Protein AF-A0A7V8WF73-F1 (afdb_monomer)

Radius of gyration: 14.86 Å; Cα contacts (8 Å, |Δi|>4): 107; chains: 1; bounding box: 32×25×44 Å

Mean predicted aligned error: 7.97 Å

Sequence (106 aa):
MLRNRWIWSAIIATMGTLQAWDSGALQAPAAIQLLIGLAIAIPAITVVTTASYPRHALSVAVAFVLLTVARVASPVSLPTLHIIAFVPAILIFFTHAVHGRHAATD

Structure (mmCIF, N/CA/C/O backbone):
data_AF-A0A7V8WF73-F1
#
_entry.id   AF-A0A7V8WF73-F1
#
loop_
_atom_site.group_PDB
_atom_site.id
_atom_site.type_symbol
_atom_site.label_atom_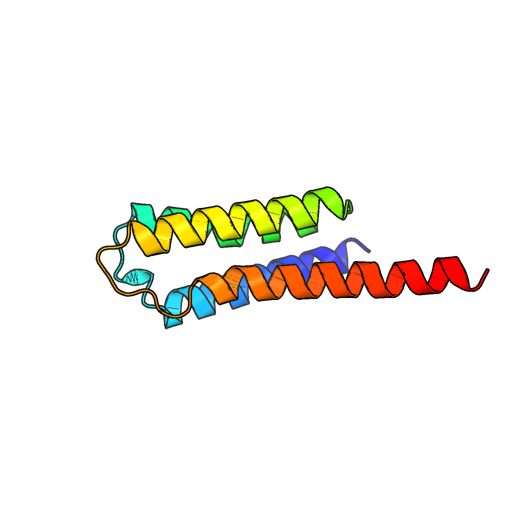id
_atom_site.label_alt_id
_atom_site.label_comp_id
_atom_site.label_asym_id
_atom_site.label_entity_id
_atom_site.label_seq_id
_atom_site.pdbx_PDB_ins_code
_atom_site.Cartn_x
_atom_site.Cartn_y
_atom_site.Cartn_z
_atom_site.occupancy
_atom_site.B_iso_or_equiv
_atom_site.auth_seq_id
_atom_site.auth_comp_id
_atom_site.auth_asym_id
_atom_site.auth_atom_id
_atom_site.pdbx_PDB_model_num
ATOM 1 N N . MET A 1 1 ? 13.552 7.776 -18.673 1.00 55.22 1 MET A N 1
ATOM 2 C CA . MET A 1 1 ? 13.009 6.750 -17.746 1.00 55.22 1 MET A CA 1
ATOM 3 C C . MET A 1 1 ? 12.560 7.308 -16.386 1.00 55.22 1 MET A C 1
ATOM 5 O O . MET A 1 1 ? 11.492 6.915 -15.938 1.00 55.22 1 MET A O 1
ATOM 9 N N . LEU A 1 2 ? 13.278 8.253 -15.752 1.00 55.66 2 LEU A N 1
ATOM 10 C CA . LEU A 1 2 ? 12.887 8.867 -14.460 1.00 55.66 2 LEU A CA 1
ATOM 11 C C . LEU A 1 2 ? 11.520 9.581 -14.466 1.00 55.66 2 LEU A C 1
ATOM 13 O O . LEU A 1 2 ? 10.737 9.385 -13.544 1.00 55.66 2 LEU A O 1
ATOM 17 N N . ARG A 1 3 ? 11.185 10.334 -15.527 1.00 60.66 3 ARG A N 1
ATOM 18 C CA . ARG A 1 3 ? 9.878 11.017 -15.667 1.00 60.66 3 ARG A CA 1
ATOM 19 C C . ARG A 1 3 ? 8.683 10.056 -15.578 1.00 60.66 3 ARG A C 1
ATOM 21 O O . ARG A 1 3 ? 7.662 10.412 -15.012 1.00 60.66 3 ARG A O 1
ATOM 28 N N . ASN A 1 4 ? 8.834 8.824 -16.073 1.00 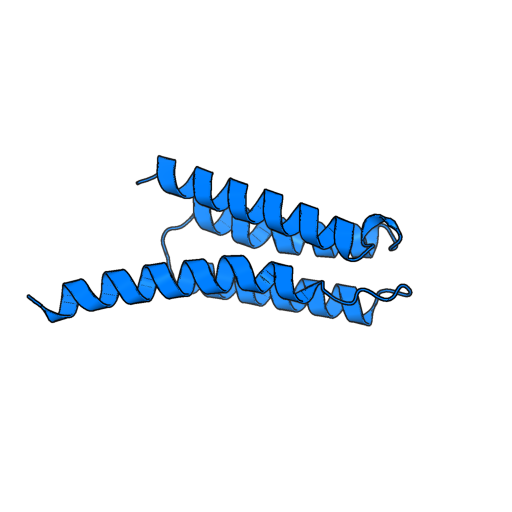79.75 4 ASN A N 1
ATOM 29 C CA . ASN A 1 4 ? 7.771 7.816 -16.037 1.00 79.75 4 ASN A CA 1
ATOM 30 C C . ASN A 1 4 ? 7.519 7.291 -14.610 1.00 79.75 4 ASN A C 1
ATOM 32 O O . ASN A 1 4 ? 6.393 6.972 -14.256 1.00 79.75 4 ASN A O 1
ATOM 36 N N . ARG A 1 5 ? 8.552 7.246 -13.757 1.00 77.94 5 ARG A N 1
ATOM 37 C CA . ARG A 1 5 ? 8.436 6.762 -12.368 1.00 77.94 5 ARG A CA 1
ATOM 38 C C . ARG A 1 5 ? 7.642 7.704 -11.476 1.00 77.94 5 ARG A C 1
ATOM 40 O O . ARG A 1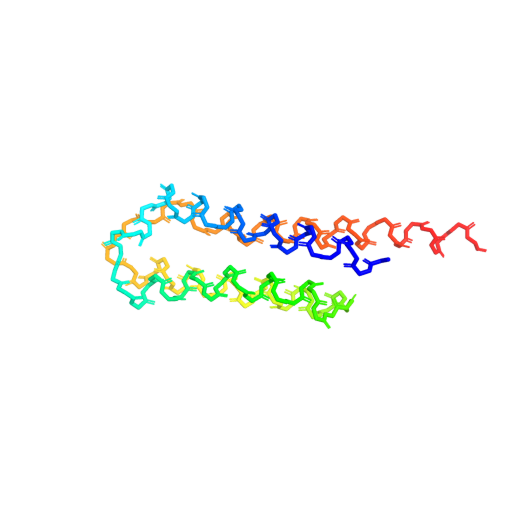 5 ? 6.877 7.243 -10.640 1.00 77.94 5 ARG A O 1
ATOM 47 N N . TRP A 1 6 ? 7.798 9.009 -11.678 1.00 82.56 6 TRP A N 1
ATOM 48 C CA . TRP A 1 6 ? 7.020 10.017 -10.958 1.00 82.56 6 TRP A CA 1
ATOM 49 C C . TRP A 1 6 ? 5.534 9.956 -11.311 1.00 82.56 6 TRP A C 1
ATOM 51 O O . TRP A 1 6 ? 4.703 10.071 -10.418 1.00 82.56 6 TRP A O 1
ATOM 61 N N . ILE A 1 7 ? 5.203 9.685 -12.579 1.00 84.00 7 ILE A N 1
ATOM 62 C CA . ILE A 1 7 ? 3.816 9.456 -13.010 1.00 84.00 7 ILE A CA 1
ATOM 63 C C . ILE A 1 7 ? 3.238 8.239 -12.280 1.00 84.00 7 ILE A C 1
ATOM 65 O O . ILE A 1 7 ? 2.160 8.327 -11.701 1.00 84.00 7 ILE A O 1
ATOM 69 N N . TRP A 1 8 ? 3.977 7.128 -12.223 1.00 80.44 8 TRP A N 1
ATOM 70 C CA . TRP A 1 8 ? 3.537 5.939 -11.490 1.00 80.44 8 TRP A CA 1
ATOM 71 C C . TRP A 1 8 ? 3.373 6.178 -9.990 1.00 80.44 8 TRP A C 1
ATOM 73 O O . TRP A 1 8 ? 2.385 5.742 -9.407 1.00 80.44 8 TRP A O 1
ATOM 83 N N . SER A 1 9 ? 4.306 6.903 -9.375 1.00 84.81 9 SER A N 1
ATOM 84 C CA . SER A 1 9 ? 4.221 7.294 -7.967 1.00 84.81 9 SER A CA 1
ATOM 85 C C . SER A 1 9 ? 2.966 8.120 -7.683 1.00 84.81 9 SER A C 1
ATOM 87 O O . SER A 1 9 ? 2.229 7.812 -6.747 1.00 84.81 9 SER A O 1
ATOM 89 N N . ALA A 1 10 ? 2.674 9.105 -8.540 1.00 86.06 10 ALA A N 1
ATOM 90 C CA . ALA A 1 10 ? 1.475 9.927 -8.434 1.00 86.06 10 ALA A CA 1
ATOM 91 C C . ALA A 1 10 ? 0.199 9.087 -8.581 1.00 86.06 10 ALA A C 1
ATOM 93 O O . ALA A 1 10 ? -0.703 9.217 -7.763 1.00 86.06 10 ALA A O 1
ATOM 94 N N . ILE A 1 11 ? 0.146 8.169 -9.553 1.00 84.38 11 ILE A N 1
ATOM 95 C CA . ILE A 1 11 ? -1.002 7.267 -9.738 1.00 84.38 11 ILE A CA 1
ATOM 96 C C . ILE A 1 11 ? -1.226 6.401 -8.493 1.00 84.38 11 ILE A C 1
ATOM 98 O O . ILE A 1 11 ? -2.357 6.305 -8.021 1.00 84.38 11 ILE A O 1
ATOM 102 N N . ILE A 1 12 ? -0.165 5.799 -7.943 1.00 84.00 12 ILE A N 1
ATOM 103 C CA . ILE A 1 12 ? -0.246 4.971 -6.729 1.00 84.00 12 ILE A CA 1
ATOM 104 C C . ILE A 1 12 ? -0.767 5.800 -5.553 1.00 84.00 12 ILE A C 1
ATOM 106 O O . ILE A 1 12 ? -1.684 5.360 -4.861 1.00 84.00 12 ILE A O 1
ATOM 110 N N . ALA A 1 13 ? -0.218 6.999 -5.348 1.00 85.94 13 ALA A N 1
ATOM 111 C CA . ALA A 1 13 ? -0.633 7.883 -4.267 1.00 85.94 13 ALA A CA 1
ATOM 112 C C . ALA A 1 13 ? -2.101 8.306 -4.418 1.00 85.94 13 ALA A C 1
ATOM 114 O O . ALA A 1 13 ? -2.889 8.111 -3.497 1.00 85.94 13 ALA A O 1
ATOM 115 N N . THR A 1 14 ? -2.500 8.807 -5.590 1.00 85.94 14 THR A N 1
ATOM 116 C CA . THR A 1 14 ? -3.873 9.260 -5.846 1.00 85.94 14 THR A CA 1
ATOM 117 C C . THR A 1 14 ? -4.882 8.122 -5.714 1.00 85.94 14 THR A C 1
ATOM 119 O O . THR A 1 14 ? -5.885 8.284 -5.023 1.00 85.94 14 THR A O 1
ATOM 122 N N . MET A 1 15 ? -4.621 6.961 -6.321 1.00 83.06 15 MET A N 1
ATOM 123 C CA . MET A 1 15 ? -5.524 5.808 -6.226 1.00 83.06 15 MET A CA 1
ATOM 124 C C . MET A 1 15 ? -5.612 5.280 -4.795 1.00 83.06 15 MET A C 1
ATOM 126 O O . MET A 1 15 ? -6.712 5.024 -4.310 1.00 83.06 15 MET A O 1
ATOM 130 N N . GLY A 1 16 ? -4.476 5.168 -4.101 1.00 81.75 16 GLY A N 1
ATOM 131 C CA . GLY A 1 16 ? -4.440 4.732 -2.709 1.00 81.75 16 GLY A CA 1
ATOM 132 C C . GLY A 1 16 ? -5.224 5.666 -1.789 1.00 81.75 16 GLY A C 1
ATOM 133 O O . GLY A 1 16 ? -6.009 5.199 -0.968 1.00 81.75 16 GLY A O 1
ATOM 134 N N . THR A 1 17 ? -5.077 6.982 -1.959 1.00 84.31 17 THR A N 1
ATOM 135 C CA . THR A 1 17 ? -5.825 7.977 -1.178 1.00 84.31 17 THR A CA 1
ATOM 136 C C . THR A 1 17 ? -7.322 7.941 -1.480 1.00 84.31 17 THR A C 1
ATOM 138 O O . THR A 1 17 ? -8.117 7.956 -0.542 1.00 84.31 17 THR A O 1
ATOM 141 N N . LEU A 1 18 ? -7.724 7.853 -2.754 1.00 83.69 18 LEU A N 1
ATOM 142 C CA . LEU A 1 18 ? -9.140 7.758 -3.134 1.00 83.69 18 LEU A CA 1
ATOM 143 C C . LEU A 1 18 ? -9.797 6.502 -2.555 1.00 83.69 18 LEU A C 1
ATOM 145 O O . LEU A 1 18 ? -10.894 6.575 -2.012 1.00 83.69 18 LEU A O 1
ATOM 149 N N . GLN A 1 19 ? -9.107 5.365 -2.607 1.00 79.12 19 GLN A N 1
ATOM 150 C CA . GLN A 1 19 ? -9.612 4.113 -2.045 1.00 79.12 19 GLN A CA 1
ATOM 151 C C . GLN A 1 19 ? -9.650 4.131 -0.515 1.00 79.12 19 GLN A C 1
ATOM 153 O O . GLN A 1 19 ? -10.588 3.602 0.077 1.00 79.12 19 GLN A O 1
ATOM 158 N N . ALA A 1 20 ? -8.663 4.748 0.142 1.00 81.56 20 ALA A N 1
ATOM 159 C CA . ALA A 1 20 ? -8.691 4.941 1.589 1.00 81.56 20 ALA A CA 1
ATOM 160 C C . ALA A 1 20 ? -9.881 5.817 2.009 1.00 81.56 20 ALA A C 1
ATOM 162 O O . ALA A 1 20 ? -10.562 5.503 2.987 1.00 81.56 20 ALA A O 1
ATOM 163 N N . TRP A 1 21 ? -10.161 6.880 1.251 1.00 82.12 21 TRP A N 1
ATOM 164 C CA . TRP A 1 21 ? -11.327 7.729 1.478 1.00 82.12 21 TRP A CA 1
ATOM 165 C C . TRP A 1 21 ? -12.633 6.942 1.310 1.00 82.12 21 TRP A C 1
ATOM 167 O O . TRP A 1 21 ? -13.449 6.937 2.232 1.00 82.12 21 TRP A O 1
ATOM 177 N N . ASP A 1 22 ? -12.786 6.215 0.203 1.00 80.44 22 ASP A N 1
ATOM 178 C CA . ASP A 1 22 ? -13.964 5.383 -0.076 1.00 80.44 22 ASP A CA 1
ATOM 179 C C . ASP A 1 22 ? -14.176 4.282 0.982 1.00 80.44 22 ASP A C 1
ATOM 181 O O . ASP A 1 22 ? -15.296 4.000 1.398 1.00 80.44 22 ASP A O 1
ATOM 185 N N . SER A 1 23 ? -13.086 3.727 1.520 1.00 75.12 23 SER A N 1
ATOM 186 C CA . SER A 1 23 ? -13.124 2.696 2.570 1.00 75.12 23 SER A CA 1
ATOM 187 C C . SER A 1 23 ? -13.513 3.229 3.956 1.00 75.12 23 SER A C 1
ATOM 189 O O . SER A 1 23 ? -13.549 2.449 4.904 1.00 75.12 23 SER A O 1
ATOM 191 N N . GLY A 1 24 ? -13.734 4.539 4.118 1.00 76.75 24 GLY A N 1
ATOM 192 C CA . GLY A 1 24 ? -14.033 5.149 5.417 1.00 76.75 24 GLY A CA 1
ATOM 193 C C . GLY A 1 24 ? -12.814 5.310 6.333 1.00 76.75 24 GLY A C 1
ATOM 194 O O . GLY A 1 24 ? -12.978 5.521 7.534 1.00 76.75 24 GLY A O 1
ATOM 195 N N . ALA A 1 25 ? -11.585 5.261 5.799 1.00 79.56 25 ALA A N 1
ATOM 196 C CA . ALA A 1 25 ? -10.353 5.328 6.598 1.00 79.56 25 ALA A CA 1
ATOM 197 C C . ALA A 1 25 ? -10.249 6.595 7.466 1.00 79.56 25 ALA A C 1
ATOM 199 O O . ALA A 1 25 ? -9.643 6.560 8.534 1.00 79.56 25 ALA A O 1
ATOM 200 N N . LEU A 1 26 ? -10.870 7.700 7.042 1.00 81.06 26 LEU A N 1
ATOM 201 C CA . LEU A 1 26 ? -10.896 8.961 7.793 1.00 81.06 26 LEU A CA 1
ATOM 202 C C . LEU A 1 26 ? -11.687 8.873 9.109 1.00 81.06 26 LEU A C 1
ATOM 204 O O . LEU A 1 26 ? -11.494 9.703 9.991 1.00 81.06 26 LEU A O 1
ATOM 208 N N . GLN A 1 27 ? -12.557 7.873 9.252 1.00 83.44 27 GLN A N 1
ATOM 209 C CA . GLN A 1 27 ? -13.318 7.611 10.477 1.00 83.44 27 GLN A CA 1
ATOM 210 C C . GLN A 1 27 ? -12.553 6.689 11.439 1.00 83.44 27 GLN A C 1
ATOM 212 O O . GLN A 1 27 ? -12.954 6.520 12.589 1.00 83.44 27 GLN A O 1
ATOM 217 N N . ALA A 1 28 ? -11.453 6.082 10.982 1.00 84.00 28 ALA A N 1
ATOM 218 C CA . ALA A 1 28 ? -10.627 5.214 11.803 1.00 84.00 28 ALA A CA 1
ATOM 219 C C . ALA A 1 28 ? -9.719 6.033 12.744 1.00 84.00 28 ALA A C 1
ATOM 221 O O . ALA A 1 28 ? -9.390 7.185 12.444 1.00 84.00 28 ALA A O 1
ATOM 222 N N . PRO A 1 29 ? -9.250 5.446 13.860 1.00 88.62 29 PRO A N 1
ATOM 223 C CA . PRO A 1 29 ? -8.281 6.088 14.746 1.00 88.62 29 PRO A CA 1
ATOM 224 C C . PRO A 1 29 ? -7.012 6.541 14.009 1.00 88.62 29 PRO A C 1
ATOM 226 O O . PRO A 1 29 ? -6.572 5.891 13.060 1.00 88.62 29 PRO A O 1
ATOM 229 N N . ALA A 1 30 ? -6.361 7.602 14.495 1.00 88.31 30 ALA A N 1
ATOM 230 C CA . ALA A 1 30 ? -5.171 8.183 13.859 1.00 88.31 30 ALA A CA 1
ATOM 231 C C . ALA A 1 30 ? -4.043 7.161 13.597 1.00 88.31 30 ALA A C 1
ATOM 233 O O . ALA A 1 30 ? -3.371 7.225 12.571 1.00 88.31 30 ALA A O 1
ATOM 234 N N . ALA A 1 31 ? -3.870 6.170 14.480 1.00 87.81 31 ALA A N 1
ATOM 235 C CA . ALA A 1 31 ? -2.902 5.089 14.286 1.00 87.81 31 ALA A CA 1
ATOM 236 C C . ALA A 1 31 ? -3.205 4.231 13.040 1.00 87.81 31 ALA A C 1
ATOM 238 O O . ALA A 1 31 ? -2.294 3.862 12.304 1.00 87.81 31 ALA A O 1
ATOM 239 N N . ILE A 1 32 ? -4.484 3.958 12.764 1.00 86.62 32 ILE A N 1
ATOM 240 C CA . ILE A 1 32 ? -4.926 3.225 11.571 1.00 86.62 32 ILE A CA 1
ATOM 241 C C . ILE A 1 32 ? -4.725 4.088 10.323 1.00 86.62 32 ILE A C 1
ATOM 243 O O . ILE A 1 32 ? -4.205 3.602 9.322 1.00 86.62 32 ILE A O 1
ATOM 247 N N . GLN A 1 33 ? -5.046 5.383 10.398 1.00 87.69 33 GLN A N 1
ATOM 248 C CA . GLN A 1 33 ? -4.792 6.325 9.302 1.00 87.69 33 GLN A CA 1
ATOM 249 C C . GLN A 1 33 ? -3.302 6.382 8.934 1.00 87.69 33 GLN A C 1
ATOM 251 O O . GLN A 1 33 ? -2.961 6.373 7.752 1.00 87.69 33 GLN A O 1
ATOM 256 N N . LEU A 1 34 ? -2.410 6.363 9.932 1.00 89.06 34 LEU A N 1
ATOM 257 C CA . LEU A 1 34 ? -0.962 6.300 9.719 1.00 89.06 34 LEU A CA 1
ATOM 258 C C . LEU A 1 34 ? -0.530 5.000 9.035 1.00 89.06 34 LEU A C 1
ATOM 260 O O . LEU A 1 34 ? 0.253 5.053 8.088 1.00 89.06 34 LEU A O 1
ATOM 264 N N . LEU A 1 35 ? -1.049 3.845 9.462 1.00 88.75 35 LEU A N 1
ATOM 265 C CA . LEU A 1 35 ? -0.747 2.559 8.817 1.00 88.75 35 LEU A CA 1
ATOM 266 C C . LEU A 1 35 ? -1.166 2.553 7.343 1.00 88.75 35 LEU A C 1
ATOM 268 O O . LEU A 1 35 ? -0.413 2.089 6.486 1.00 88.75 35 LEU A O 1
ATOM 272 N N . ILE A 1 36 ? -2.338 3.112 7.044 1.00 86.94 36 ILE A N 1
ATOM 273 C CA . ILE A 1 36 ? -2.854 3.231 5.677 1.00 86.94 36 ILE A CA 1
ATOM 274 C C . ILE A 1 36 ? -1.988 4.193 4.859 1.00 86.94 36 ILE A C 1
ATOM 276 O O . ILE A 1 36 ? -1.582 3.863 3.745 1.00 86.94 36 ILE A O 1
ATOM 280 N N . GLY A 1 37 ? -1.638 5.350 5.424 1.00 88.00 37 GLY A N 1
ATOM 281 C CA . GLY A 1 37 ? -0.743 6.314 4.786 1.00 88.00 37 GLY A CA 1
ATOM 282 C C . GLY A 1 37 ? 0.623 5.711 4.455 1.00 88.00 37 GLY A C 1
ATOM 283 O O . GLY A 1 37 ? 1.110 5.865 3.335 1.00 88.00 37 GLY A O 1
ATOM 284 N N . LEU A 1 38 ? 1.212 4.953 5.385 1.00 90.19 38 LEU A N 1
ATOM 285 C CA . LEU A 1 38 ? 2.472 4.238 5.163 1.00 90.19 38 LEU A CA 1
ATOM 286 C C . LEU A 1 38 ? 2.344 3.179 4.068 1.00 90.19 38 LEU A C 1
ATOM 288 O O . LEU A 1 38 ? 3.219 3.081 3.209 1.00 90.19 38 LEU A O 1
ATOM 292 N N . ALA A 1 39 ? 1.248 2.424 4.052 1.00 87.38 39 ALA A N 1
ATOM 293 C CA . ALA A 1 39 ? 1.006 1.422 3.022 1.00 87.38 39 ALA A CA 1
ATOM 294 C C . ALA A 1 39 ? 0.872 2.019 1.611 1.00 87.38 39 ALA A C 1
ATOM 296 O O . ALA A 1 39 ? 1.209 1.349 0.639 1.00 87.38 39 ALA A O 1
ATOM 297 N N . ILE A 1 40 ? 0.423 3.270 1.484 1.00 88.25 40 ILE A N 1
ATOM 298 C CA . ILE A 1 40 ? 0.376 3.994 0.203 1.00 88.25 40 ILE A CA 1
ATOM 299 C C . ILE A 1 40 ? 1.753 4.585 -0.134 1.00 88.25 40 ILE A C 1
ATOM 301 O O . ILE A 1 40 ? 2.237 4.468 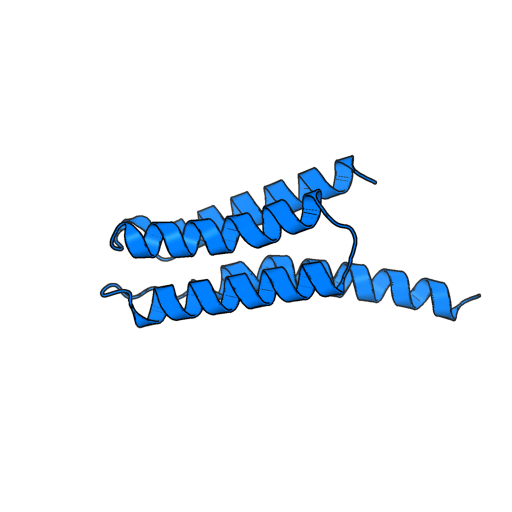-1.264 1.00 88.25 40 ILE A O 1
ATOM 305 N N . ALA A 1 41 ? 2.407 5.205 0.850 1.00 89.00 41 ALA A N 1
ATOM 306 C CA . ALA A 1 41 ? 3.675 5.900 0.663 1.00 89.00 41 ALA A CA 1
ATOM 307 C C . ALA A 1 41 ? 4.824 4.946 0.309 1.00 89.00 41 ALA A C 1
ATOM 309 O O . ALA A 1 41 ? 5.638 5.264 -0.557 1.00 89.00 41 ALA A O 1
ATOM 310 N N . ILE A 1 42 ? 4.888 3.769 0.937 1.00 90.44 42 ILE A N 1
ATOM 311 C CA . ILE A 1 42 ? 5.981 2.806 0.744 1.00 90.44 42 ILE A CA 1
ATOM 312 C C . ILE A 1 42 ? 6.101 2.379 -0.733 1.00 90.44 42 ILE A C 1
ATOM 314 O O . ILE A 1 42 ? 7.177 2.576 -1.308 1.00 90.44 42 ILE A O 1
ATOM 318 N N . PRO A 1 43 ? 5.051 1.875 -1.413 1.00 84.88 43 PRO A N 1
ATOM 319 C CA . PRO A 1 43 ? 5.118 1.573 -2.841 1.00 84.88 43 PRO A CA 1
ATOM 320 C C . PRO A 1 43 ? 5.399 2.812 -3.702 1.00 84.88 43 PRO A C 1
ATOM 322 O O . PRO A 1 43 ? 6.248 2.743 -4.593 1.00 84.88 43 PRO A O 1
ATOM 325 N N . ALA A 1 44 ? 4.761 3.953 -3.410 1.00 86.50 44 ALA A N 1
ATOM 326 C CA . ALA A 1 44 ? 4.940 5.190 -4.175 1.00 86.50 44 ALA A CA 1
ATOM 327 C C . ALA A 1 44 ? 6.398 5.689 -4.155 1.00 86.50 44 ALA A C 1
ATOM 329 O O . ALA A 1 44 ? 6.942 6.052 -5.201 1.00 86.50 44 ALA A O 1
ATOM 330 N N . ILE A 1 45 ? 7.052 5.656 -2.991 1.00 88.62 45 ILE A N 1
ATOM 331 C CA . ILE A 1 45 ? 8.467 6.018 -2.816 1.00 88.62 45 ILE A CA 1
ATOM 332 C C . ILE A 1 45 ? 9.369 4.967 -3.461 1.00 88.62 45 ILE A C 1
ATOM 334 O O . ILE A 1 45 ? 10.352 5.308 -4.125 1.00 88.62 45 ILE A O 1
ATOM 338 N N . THR A 1 46 ? 9.046 3.682 -3.307 1.00 87.06 46 THR A N 1
ATOM 339 C CA . THR A 1 46 ? 9.861 2.590 -3.858 1.00 87.06 46 THR A CA 1
ATOM 340 C C . THR A 1 46 ? 9.938 2.670 -5.388 1.00 87.06 46 THR A C 1
ATOM 342 O O . THR A 1 46 ? 11.015 2.517 -5.966 1.00 87.06 46 THR A O 1
ATOM 345 N N . VAL A 1 47 ? 8.829 2.994 -6.056 1.00 85.06 47 VAL A N 1
ATOM 346 C CA . VAL A 1 47 ? 8.790 3.167 -7.519 1.00 85.06 47 VAL A CA 1
ATOM 347 C C . VAL A 1 47 ? 9.703 4.299 -8.003 1.00 85.06 47 VAL A C 1
ATOM 349 O O . VAL A 1 47 ? 10.301 4.190 -9.075 1.00 85.06 47 VAL A O 1
ATOM 352 N N . VAL A 1 48 ? 9.858 5.371 -7.223 1.00 87.12 48 VAL A N 1
ATOM 353 C CA . VAL A 1 48 ? 10.741 6.498 -7.572 1.00 87.12 48 VAL A CA 1
ATOM 354 C C . VAL A 1 48 ? 12.204 6.172 -7.268 1.00 87.12 48 VAL A C 1
ATOM 356 O O . VAL A 1 48 ? 13.086 6.446 -8.085 1.00 87.12 48 VAL A O 1
ATOM 359 N N . THR A 1 49 ? 12.461 5.559 -6.114 1.00 86.44 49 THR A N 1
ATOM 360 C CA . THR A 1 49 ? 13.810 5.375 -5.554 1.00 86.44 49 THR A CA 1
ATOM 361 C C . THR A 1 49 ? 14.560 4.174 -6.119 1.00 86.44 49 THR A C 1
ATOM 363 O O . THR A 1 49 ? 15.791 4.160 -6.101 1.00 86.44 49 THR A O 1
ATOM 366 N N . THR A 1 50 ? 13.872 3.160 -6.650 1.00 83.50 50 THR A N 1
ATOM 367 C CA . THR A 1 50 ? 14.541 1.969 -7.186 1.00 83.50 50 THR A CA 1
ATOM 368 C C . THR A 1 50 ? 13.898 1.434 -8.462 1.00 83.50 50 THR A C 1
ATOM 370 O O . THR A 1 50 ? 12.718 1.628 -8.729 1.00 83.50 50 THR A O 1
ATOM 373 N N . ALA A 1 51 ? 14.717 0.766 -9.277 1.00 78.75 51 ALA A N 1
ATOM 374 C CA . ALA A 1 51 ? 14.310 0.024 -10.472 1.00 78.75 51 ALA A CA 1
ATOM 375 C C . ALA A 1 51 ? 14.094 -1.474 -10.203 1.00 78.75 51 ALA A C 1
ATOM 377 O O . ALA A 1 51 ? 13.698 -2.209 -11.099 1.00 78.75 51 ALA A O 1
ATOM 378 N N . SER A 1 52 ? 14.486 -1.941 -9.015 1.00 81.00 52 SER A N 1
ATOM 379 C CA . SER A 1 52 ? 14.631 -3.361 -8.718 1.00 81.00 52 SER A CA 1
ATOM 380 C C . SER A 1 52 ? 13.267 -4.002 -8.483 1.00 81.00 52 SER A C 1
ATOM 382 O O . SER A 1 52 ? 12.590 -3.678 -7.507 1.00 81.00 52 SER A O 1
ATOM 384 N N . TYR A 1 53 ? 12.909 -4.955 -9.345 1.00 76.44 53 TYR A N 1
ATOM 385 C CA . TYR A 1 53 ? 11.671 -5.725 -9.227 1.00 76.44 53 TYR A CA 1
ATOM 386 C C . TYR A 1 53 ? 11.514 -6.419 -7.857 1.00 76.44 53 TYR A C 1
ATOM 388 O O . TYR A 1 53 ? 10.464 -6.250 -7.240 1.00 76.44 53 TYR A O 1
ATOM 396 N N . PRO A 1 54 ? 12.539 -7.095 -7.288 1.00 81.44 54 PRO A N 1
ATOM 397 C CA . PRO A 1 54 ? 12.443 -7.646 -5.934 1.00 81.44 54 PRO A CA 1
ATOM 398 C C . PRO A 1 54 ? 12.077 -6.610 -4.864 1.00 81.44 54 PRO A C 1
ATOM 400 O O . PRO A 1 54 ? 11.280 -6.892 -3.974 1.00 81.44 54 PRO A O 1
ATOM 403 N N . ARG A 1 55 ? 12.622 -5.388 -4.953 1.00 81.75 55 ARG A N 1
ATOM 404 C CA . ARG A 1 55 ? 12.312 -4.315 -3.991 1.00 81.75 55 ARG A CA 1
ATOM 405 C C . ARG A 1 55 ? 10.893 -3.782 -4.170 1.00 81.75 55 ARG A C 1
ATOM 407 O O . ARG A 1 55 ? 10.248 -3.446 -3.185 1.00 81.75 55 ARG A O 1
ATOM 414 N N . HIS A 1 56 ? 10.410 -3.725 -5.409 1.00 81.50 56 HIS A N 1
ATOM 415 C CA . HIS A 1 56 ? 9.027 -3.373 -5.734 1.00 81.50 56 HIS A CA 1
ATOM 416 C C . HIS A 1 56 ? 8.039 -4.417 -5.195 1.00 81.50 56 HIS A C 1
ATOM 418 O O . HIS A 1 56 ? 7.052 -4.060 -4.562 1.00 81.50 56 HIS A O 1
ATOM 424 N N . ALA A 1 57 ? 8.328 -5.706 -5.370 1.00 81.19 57 ALA A N 1
ATOM 425 C CA . ALA A 1 57 ? 7.507 -6.778 -4.811 1.00 81.19 57 ALA A CA 1
ATOM 426 C C . ALA A 1 57 ? 7.491 -6.741 -3.273 1.00 81.19 57 ALA A C 1
ATOM 428 O O . ALA A 1 57 ? 6.432 -6.865 -2.656 1.00 81.19 57 ALA A O 1
ATOM 429 N N . LEU A 1 58 ? 8.650 -6.500 -2.649 1.00 85.06 58 LEU A N 1
ATOM 430 C CA . LEU A 1 58 ? 8.754 -6.365 -1.198 1.00 85.06 58 LEU A CA 1
ATOM 431 C C . LEU A 1 58 ? 7.952 -5.167 -0.672 1.00 85.06 58 LEU A C 1
ATOM 433 O O . LEU A 1 58 ? 7.271 -5.297 0.340 1.00 85.06 58 LEU A O 1
ATOM 437 N N . SER A 1 59 ? 7.992 -4.015 -1.348 1.00 86.19 59 SER A N 1
ATOM 438 C CA . SER A 1 59 ? 7.255 -2.824 -0.907 1.00 86.19 59 SER A CA 1
ATOM 439 C C . SER A 1 59 ? 5.739 -3.029 -0.955 1.00 86.19 59 SER A C 1
ATOM 441 O O . SER A 1 59 ? 5.034 -2.610 -0.037 1.00 86.19 59 SER A O 1
ATOM 443 N N . VAL A 1 60 ? 5.243 -3.744 -1.968 1.00 84.50 60 VAL A N 1
ATOM 444 C CA . VAL A 1 60 ? 3.839 -4.169 -2.055 1.00 84.50 60 VAL A CA 1
ATOM 445 C C . VAL A 1 60 ? 3.487 -5.162 -0.949 1.00 84.50 60 VAL A C 1
ATOM 447 O O . VAL A 1 60 ? 2.440 -5.016 -0.323 1.00 84.50 60 VAL A O 1
ATOM 450 N N . ALA A 1 61 ? 4.352 -6.140 -0.668 1.00 85.31 61 ALA A N 1
ATOM 451 C CA . ALA A 1 61 ? 4.126 -7.097 0.415 1.00 85.31 61 ALA A CA 1
ATOM 452 C C . ALA A 1 61 ? 4.048 -6.395 1.782 1.00 85.31 61 ALA A C 1
ATOM 454 O O . ALA A 1 61 ? 3.134 -6.659 2.562 1.00 85.31 61 ALA A O 1
ATOM 455 N N . VAL A 1 62 ? 4.949 -5.442 2.044 1.00 86.94 62 VAL A N 1
ATOM 456 C CA . VAL A 1 62 ? 4.922 -4.612 3.258 1.00 86.94 62 VAL A CA 1
ATOM 457 C C . VAL A 1 62 ? 3.631 -3.796 3.332 1.00 86.94 62 VAL A C 1
ATOM 459 O O . VAL A 1 62 ? 2.974 -3.797 4.372 1.00 86.94 62 VAL A O 1
ATOM 462 N N . ALA A 1 63 ? 3.222 -3.152 2.234 1.00 86.81 63 ALA A N 1
ATOM 463 C CA . ALA A 1 63 ? 1.955 -2.428 2.177 1.00 86.81 63 ALA A CA 1
ATOM 464 C C . ALA A 1 63 ? 0.765 -3.346 2.495 1.00 86.81 63 ALA A C 1
ATOM 466 O O . ALA A 1 63 ? -0.077 -2.997 3.316 1.00 86.81 63 ALA A O 1
ATOM 467 N N . PHE A 1 64 ? 0.722 -4.552 1.928 1.00 84.44 64 PHE A N 1
ATOM 468 C CA . PHE A 1 64 ? -0.341 -5.521 2.193 1.00 84.44 64 PHE A CA 1
ATOM 469 C C . PHE A 1 64 ? -0.407 -5.941 3.669 1.00 84.44 64 PHE A C 1
ATOM 471 O O . PHE A 1 64 ? -1.496 -6.022 4.244 1.00 84.44 64 PHE A O 1
ATOM 478 N N . VAL A 1 65 ? 0.745 -6.167 4.305 1.00 88.00 65 VAL A N 1
ATOM 479 C CA . VAL A 1 65 ? 0.820 -6.477 5.741 1.00 88.00 65 VAL A CA 1
ATOM 480 C C . VAL A 1 65 ? 0.291 -5.308 6.571 1.00 88.00 65 VAL A C 1
ATOM 482 O O . VAL A 1 65 ? -0.561 -5.519 7.431 1.00 88.00 65 VAL A O 1
ATOM 485 N N . LEU A 1 66 ? 0.716 -4.075 6.277 1.00 88.44 66 LEU A N 1
ATOM 486 C CA . LEU A 1 66 ? 0.241 -2.878 6.979 1.00 88.44 66 LEU A CA 1
ATOM 487 C C . LEU A 1 66 ? -1.275 -2.699 6.852 1.00 88.44 66 LEU A C 1
ATOM 489 O O . LEU A 1 66 ? -1.941 -2.435 7.849 1.00 88.44 66 LEU A O 1
ATOM 493 N N . LEU A 1 67 ? -1.833 -2.905 5.657 1.00 84.88 67 LEU A N 1
ATOM 494 C CA . LEU A 1 67 ? -3.278 -2.818 5.417 1.00 84.88 67 LEU A CA 1
ATOM 495 C C . LEU A 1 67 ? -4.047 -3.940 6.117 1.00 84.88 67 LEU A C 1
ATOM 497 O O . LEU A 1 67 ? -5.158 -3.726 6.595 1.00 84.88 67 LEU A O 1
ATOM 501 N N . THR A 1 68 ? -3.450 -5.127 6.223 1.00 83.50 68 THR A N 1
ATOM 502 C CA . THR A 1 68 ? -4.032 -6.248 6.969 1.00 83.50 68 THR A CA 1
ATOM 503 C C . THR A 1 68 ? -4.072 -5.946 8.460 1.00 83.50 68 THR A C 1
ATOM 505 O O . THR A 1 68 ? -5.121 -6.110 9.079 1.00 83.50 68 THR A O 1
ATOM 508 N N . VAL A 1 69 ? -2.977 -5.431 9.025 1.00 86.06 69 VAL A N 1
ATOM 509 C CA . VAL A 1 69 ? -2.943 -4.978 10.423 1.00 86.06 69 VAL A CA 1
ATOM 510 C C . VAL A 1 69 ? -3.959 -3.858 10.637 1.00 86.06 69 VAL A C 1
ATOM 512 O O . VAL A 1 69 ? -4.740 -3.928 11.580 1.00 86.06 69 VAL A O 1
ATOM 515 N N . ALA A 1 70 ? -4.016 -2.875 9.733 1.00 84.81 70 ALA A N 1
ATOM 516 C CA . ALA A 1 70 ? -4.975 -1.775 9.790 1.00 84.81 70 ALA A CA 1
ATOM 517 C C . ALA A 1 70 ? -6.425 -2.281 9.784 1.00 84.81 70 ALA A C 1
ATOM 519 O O . ALA A 1 70 ? -7.241 -1.816 10.571 1.00 84.81 70 ALA A O 1
ATOM 520 N N . ARG A 1 71 ? -6.745 -3.271 8.946 1.00 82.81 71 ARG A N 1
ATOM 521 C CA . ARG A 1 71 ? -8.085 -3.864 8.873 1.00 82.81 71 ARG A CA 1
ATOM 522 C C . ARG A 1 71 ? -8.450 -4.665 10.122 1.00 82.81 71 ARG A C 1
ATOM 524 O O . ARG A 1 71 ? -9.577 -4.553 10.581 1.00 82.81 71 ARG A O 1
ATOM 531 N N . VAL A 1 72 ? -7.529 -5.474 10.651 1.00 83.88 72 VAL A N 1
ATOM 532 C CA . VAL A 1 72 ? -7.785 -6.332 11.824 1.00 83.88 72 VAL A CA 1
ATOM 533 C C . VAL A 1 72 ? -7.856 -5.514 13.115 1.00 83.88 72 VAL A C 1
ATOM 535 O O . VAL A 1 72 ? -8.663 -5.816 13.987 1.00 83.88 72 VAL A O 1
ATOM 538 N N . ALA A 1 73 ? -7.023 -4.480 13.236 1.00 84.06 73 ALA A N 1
ATOM 539 C CA . ALA A 1 73 ? -6.972 -3.623 14.417 1.00 84.06 73 ALA A CA 1
ATOM 540 C C . ALA A 1 73 ? -7.999 -2.479 14.385 1.00 84.06 73 ALA A C 1
ATOM 542 O O . ALA A 1 73 ? -8.210 -1.823 15.405 1.00 84.06 73 ALA A O 1
ATOM 543 N N . SER A 1 74 ? -8.612 -2.199 13.229 1.00 78.00 74 SER A N 1
ATOM 544 C CA . SER A 1 74 ? -9.594 -1.124 13.114 1.00 78.00 74 SER A CA 1
ATOM 545 C C . SER A 1 74 ? -10.914 -1.514 13.786 1.00 78.00 74 SER A C 1
ATOM 547 O O . SER A 1 74 ? -11.497 -2.540 13.438 1.00 78.00 74 SER A O 1
ATOM 549 N N . PRO A 1 75 ? -11.451 -0.665 14.681 1.00 71.81 75 PRO A N 1
ATOM 550 C CA . PRO A 1 75 ? -12.795 -0.844 15.228 1.00 71.81 75 PRO A CA 1
ATOM 551 C C . PRO A 1 75 ? -13.900 -0.525 14.203 1.00 71.81 75 PRO A C 1
ATOM 553 O O . PRO A 1 75 ? -15.070 -0.804 14.448 1.00 71.81 75 PRO A O 1
ATOM 556 N N . VAL A 1 76 ? -13.540 0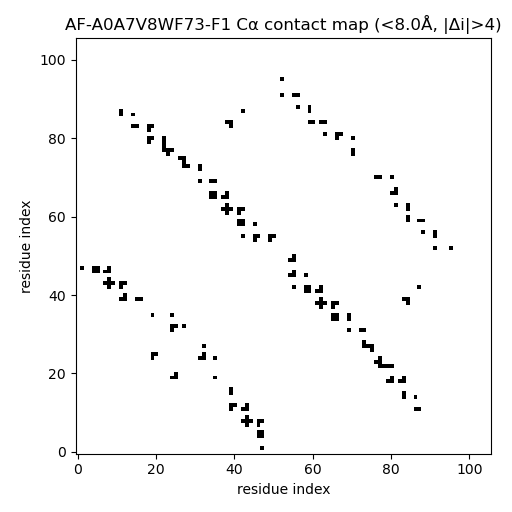.073 13.063 1.00 72.06 76 VAL A N 1
ATOM 557 C CA . VAL A 1 76 ? -14.445 0.426 11.962 1.00 72.06 76 VAL A CA 1
ATOM 558 C C . VAL A 1 76 ? -14.264 -0.574 10.823 1.00 72.06 76 VAL A C 1
ATOM 560 O O . VAL A 1 76 ? -13.134 -0.963 10.516 1.00 72.06 76 VAL A O 1
ATOM 563 N N . SER A 1 77 ? -15.363 -0.978 10.180 1.00 69.62 77 SER A N 1
ATOM 564 C CA . SER A 1 77 ? -15.309 -1.837 8.99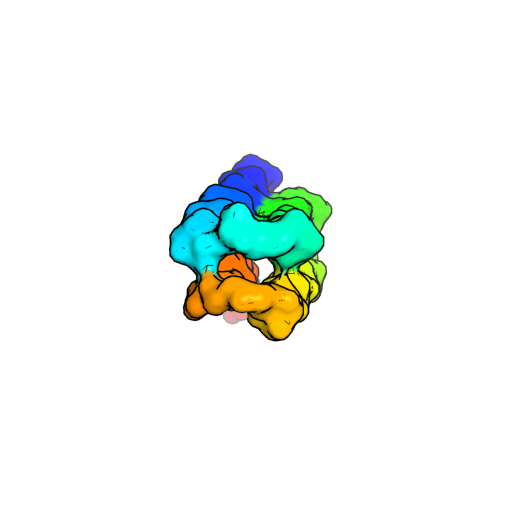5 1.00 69.62 77 SER A CA 1
ATOM 565 C C . SER A 1 77 ? -14.644 -1.099 7.835 1.00 69.62 77 SER A C 1
ATOM 567 O O . SER A 1 77 ? -15.052 -0.001 7.470 1.00 69.62 77 SER A O 1
ATOM 569 N N . LEU A 1 78 ? -13.626 -1.727 7.252 1.00 73.12 78 LEU A N 1
ATOM 570 C CA . LEU A 1 78 ? -12.770 -1.177 6.204 1.00 73.12 78 LEU A CA 1
ATOM 571 C C . LEU A 1 78 ? -12.827 -2.085 4.951 1.00 73.12 78 LEU A C 1
ATOM 573 O O . LEU A 1 78 ? -11.864 -2.805 4.662 1.00 73.12 78 LEU A O 1
ATOM 577 N N . PRO A 1 79 ? -13.976 -2.151 4.244 1.00 56.53 79 PRO A N 1
ATOM 578 C CA . PRO A 1 79 ? -14.311 -3.262 3.342 1.00 56.53 79 PRO A CA 1
ATOM 579 C C . PRO A 1 79 ? -13.492 -3.376 2.042 1.00 56.53 79 PRO A C 1
ATOM 581 O O . PRO A 1 79 ? -13.598 -4.395 1.364 1.00 56.53 79 PRO A O 1
ATOM 584 N N . THR A 1 80 ? -12.617 -2.428 1.710 1.00 65.25 80 THR A N 1
ATOM 585 C CA . THR A 1 80 ? -11.941 -2.378 0.394 1.00 65.25 80 THR A CA 1
ATOM 586 C C . THR A 1 80 ? -10.448 -2.055 0.463 1.00 65.25 80 THR A C 1
ATOM 588 O O . THR A 1 80 ? -9.782 -1.884 -0.558 1.00 65.25 80 THR A O 1
ATOM 591 N N . LEU A 1 81 ? -9.870 -2.064 1.664 1.00 63.34 81 LEU A N 1
ATOM 592 C CA . LEU A 1 81 ? -8.525 -1.543 1.903 1.00 63.34 81 LEU A CA 1
ATOM 593 C C . LEU A 1 81 ? -7.392 -2.339 1.245 1.00 63.34 81 LEU A C 1
ATOM 595 O O . LEU A 1 81 ? -6.364 -1.771 0.895 1.00 63.34 81 LEU A O 1
ATOM 599 N N . HIS A 1 82 ? -7.588 -3.632 0.992 1.00 64.38 82 HIS A N 1
ATOM 600 C CA . HIS A 1 82 ? -6.603 -4.470 0.299 1.00 64.38 82 HIS A CA 1
ATOM 601 C C . HIS A 1 82 ? -6.465 -4.159 -1.200 1.00 64.38 82 HIS A C 1
ATOM 603 O O . HIS A 1 82 ? -5.431 -4.482 -1.785 1.00 64.38 82 HIS A O 1
ATOM 609 N N . ILE A 1 83 ? -7.447 -3.486 -1.815 1.00 61.44 83 ILE A N 1
ATOM 610 C CA . ILE A 1 83 ? -7.378 -3.063 -3.227 1.00 61.44 83 ILE A CA 1
ATOM 611 C C . ILE A 1 83 ? -6.248 -2.038 -3.437 1.00 61.44 83 ILE A C 1
ATOM 613 O O . ILE A 1 83 ? -5.637 -2.000 -4.509 1.00 61.44 83 ILE A O 1
ATOM 617 N N . ILE A 1 84 ? -5.868 -1.306 -2.382 1.00 63.66 84 ILE A N 1
ATOM 618 C CA . ILE A 1 84 ? -4.783 -0.314 -2.403 1.00 63.66 84 ILE A CA 1
ATOM 619 C C . ILE A 1 84 ? -3.445 -0.958 -2.774 1.00 63.66 84 ILE A C 1
ATOM 621 O O . ILE A 1 84 ? -2.672 -0.385 -3.538 1.00 63.66 84 ILE A O 1
ATOM 625 N N . ALA A 1 85 ? -3.179 -2.174 -2.290 1.00 62.22 85 ALA A N 1
ATOM 626 C CA . ALA A 1 85 ? -1.968 -2.918 -2.637 1.00 62.22 85 ALA A CA 1
ATOM 627 C C . ALA A 1 85 ? -2.043 -3.565 -4.034 1.00 62.22 85 ALA A C 1
ATOM 629 O O . ALA A 1 85 ? -1.014 -3.921 -4.607 1.00 62.22 85 ALA A O 1
ATOM 630 N N . PHE A 1 86 ? -3.242 -3.700 -4.604 1.00 67.25 86 PHE A N 1
ATOM 631 C CA . PHE A 1 86 ? -3.475 -4.410 -5.861 1.00 67.25 86 PHE A CA 1
ATOM 632 C C . PHE A 1 86 ? -3.017 -3.605 -7.085 1.00 67.25 86 PHE A C 1
ATOM 634 O O . PHE A 1 86 ? -2.391 -4.152 -7.991 1.00 67.25 86 PHE A O 1
ATOM 641 N N . VAL A 1 87 ? -3.250 -2.288 -7.091 1.00 65.56 87 VAL A N 1
ATOM 642 C CA . VAL A 1 87 ? -2.814 -1.382 -8.171 1.00 65.56 87 VAL A CA 1
ATOM 643 C C . VAL A 1 87 ? -1.287 -1.401 -8.373 1.00 65.56 87 VAL A C 1
ATOM 645 O O . VAL A 1 87 ? -0.846 -1.664 -9.496 1.00 65.56 87 VAL A O 1
ATOM 648 N N . PRO A 1 88 ? -0.446 -1.186 -7.339 1.00 63.88 88 PRO A N 1
ATOM 649 C CA . PRO A 1 88 ? 0.999 -1.293 -7.503 1.00 63.88 88 PRO A CA 1
ATOM 650 C C . PRO A 1 88 ? 1.439 -2.723 -7.852 1.00 63.88 88 PRO A C 1
ATOM 652 O O . PRO A 1 88 ? 2.306 -2.875 -8.711 1.00 63.88 88 PRO A O 1
ATOM 655 N N . ALA A 1 89 ? 0.814 -3.767 -7.289 1.00 66.38 89 ALA A N 1
ATOM 656 C CA . ALA A 1 89 ? 1.122 -5.162 -7.631 1.00 66.38 89 ALA A CA 1
ATOM 657 C C . ALA A 1 89 ? 0.940 -5.457 -9.131 1.00 66.38 89 ALA A C 1
ATOM 659 O O . ALA A 1 89 ? 1.828 -6.027 -9.768 1.00 66.38 89 ALA A O 1
ATOM 660 N N . ILE A 1 90 ? -0.182 -5.017 -9.707 1.00 67.69 90 ILE A N 1
ATOM 661 C CA . ILE A 1 90 ? -0.487 -5.159 -11.136 1.00 67.69 90 ILE A CA 1
ATOM 662 C C . ILE A 1 90 ? 0.559 -4.438 -11.988 1.00 67.69 90 ILE A C 1
ATOM 664 O O . ILE A 1 90 ? 1.090 -5.005 -12.942 1.00 67.69 90 ILE A O 1
ATOM 668 N N . LEU A 1 91 ? 0.889 -3.197 -11.641 1.00 63.97 91 LEU A N 1
ATOM 669 C CA . LEU A 1 91 ? 1.840 -2.390 -12.406 1.00 63.97 91 LEU A CA 1
ATOM 670 C C . LEU A 1 91 ? 3.252 -2.983 -12.404 1.00 63.97 91 LEU A C 1
ATOM 672 O O . LEU A 1 91 ? 3.939 -2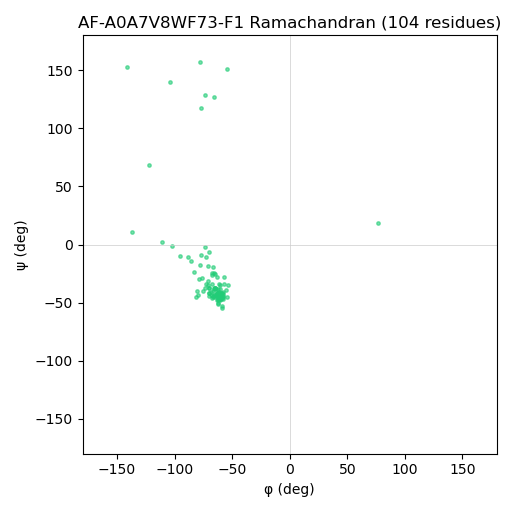.986 -13.431 1.00 63.97 91 LEU A O 1
ATOM 676 N N . ILE A 1 92 ? 3.664 -3.540 -11.269 1.00 66.12 92 ILE A N 1
ATOM 677 C CA . ILE A 1 92 ? 4.944 -4.232 -11.110 1.00 66.12 92 ILE A CA 1
ATOM 678 C C . ILE A 1 92 ? 4.951 -5.543 -11.916 1.00 66.12 92 ILE A C 1
ATOM 680 O O . ILE A 1 92 ? 5.923 -5.839 -12.612 1.00 66.12 92 ILE A O 1
ATOM 684 N N . PHE A 1 93 ? 3.845 -6.291 -11.912 1.00 65.31 93 PHE A N 1
ATOM 685 C CA . PHE A 1 93 ? 3.709 -7.514 -12.704 1.00 65.31 93 PHE A CA 1
ATOM 686 C C . PHE A 1 93 ? 3.778 -7.245 -14.217 1.00 65.31 93 PHE A C 1
ATOM 688 O O . PHE A 1 93 ? 4.548 -7.892 -14.931 1.00 65.31 93 PHE A O 1
ATOM 695 N N . PHE A 1 94 ? 3.032 -6.255 -14.719 1.00 62.62 94 PHE A N 1
ATOM 696 C CA . PHE A 1 94 ? 3.026 -5.919 -16.147 1.00 62.62 94 PHE A CA 1
ATOM 697 C C . PHE A 1 94 ? 4.375 -5.384 -16.631 1.00 62.62 94 PHE A C 1
ATOM 699 O O . PHE A 1 94 ? 4.817 -5.735 -17.725 1.00 62.62 94 PHE A O 1
ATOM 706 N N . THR A 1 95 ? 5.070 -4.585 -15.820 1.00 60.28 95 THR A N 1
ATOM 707 C CA . THR A 1 95 ? 6.407 -4.094 -16.186 1.00 60.28 95 THR A CA 1
ATOM 708 C C . THR A 1 95 ? 7.426 -5.230 -16.285 1.00 60.28 95 THR A C 1
ATOM 710 O O . THR A 1 95 ? 8.225 -5.228 -17.221 1.00 60.28 95 THR A O 1
ATOM 713 N N . HIS A 1 96 ? 7.361 -6.245 -15.420 1.00 61.72 96 HIS A N 1
ATOM 714 C CA . HIS A 1 96 ? 8.214 -7.434 -15.525 1.00 61.72 96 HIS A CA 1
ATOM 715 C C . HIS A 1 96 ? 7.850 -8.329 -16.724 1.00 61.72 96 HIS A C 1
ATOM 717 O O . HIS A 1 96 ? 8.727 -8.746 -17.480 1.00 61.72 96 HIS A O 1
ATOM 723 N N . ALA A 1 97 ? 6.558 -8.584 -16.952 1.00 59.66 97 ALA A N 1
ATOM 724 C CA . ALA A 1 97 ? 6.079 -9.442 -18.042 1.00 59.66 97 ALA A CA 1
ATOM 725 C C . ALA A 1 97 ? 6.359 -8.882 -19.452 1.00 59.66 97 ALA A C 1
ATOM 727 O O . ALA A 1 97 ? 6.418 -9.644 -20.422 1.00 59.66 97 ALA A O 1
ATOM 728 N N . VAL A 1 98 ? 6.510 -7.560 -19.583 1.00 56.06 98 VAL A N 1
A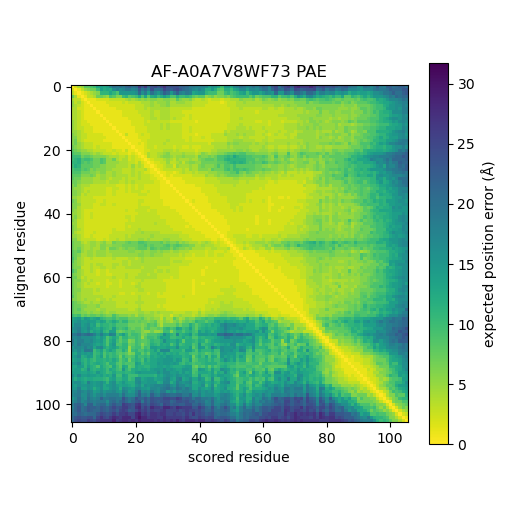TOM 729 C CA . VAL A 1 98 ? 6.901 -6.903 -20.841 1.00 56.06 98 VAL A CA 1
ATOM 730 C C . VAL A 1 98 ? 8.417 -6.973 -21.061 1.00 56.06 98 VAL A C 1
ATOM 732 O O . VAL A 1 98 ? 8.847 -7.270 -22.171 1.00 56.06 98 VAL A O 1
ATOM 735 N N . HIS A 1 99 ? 9.239 -6.790 -20.021 1.00 55.69 99 HIS A N 1
ATOM 736 C CA . HIS A 1 99 ? 10.702 -6.874 -20.160 1.00 55.69 99 HIS A CA 1
ATOM 737 C C . HIS A 1 99 ? 11.201 -8.315 -20.359 1.00 55.69 99 HIS A C 1
ATOM 739 O O . HIS A 1 99 ? 12.142 -8.528 -21.117 1.00 55.69 99 HIS A O 1
ATOM 745 N N . GLY A 1 100 ? 10.549 -9.313 -19.751 1.00 55.91 100 GLY A N 1
ATOM 746 C CA . GLY A 1 100 ? 10.911 -10.724 -19.936 1.00 55.91 100 GLY A CA 1
ATOM 747 C C . GLY A 1 100 ? 10.637 -11.268 -21.344 1.00 55.91 100 GLY A C 1
ATOM 748 O O . GLY A 1 100 ? 11.294 -12.211 -21.766 1.00 55.91 100 GLY A O 1
ATOM 749 N N . ARG A 1 101 ? 9.702 -10.665 -22.095 1.00 53.09 101 ARG A N 1
ATOM 750 C CA . ARG A 1 101 ? 9.389 -11.080 -23.473 1.00 53.09 101 ARG A CA 1
ATOM 751 C C . ARG A 1 101 ? 10.396 -10.584 -24.508 1.00 53.09 101 ARG A C 1
ATOM 753 O O . ARG A 1 101 ? 10.601 -11.278 -25.491 1.00 53.09 101 ARG A O 1
ATOM 760 N N . HIS A 1 102 ? 11.040 -9.442 -24.275 1.00 49.22 102 HIS A N 1
ATOM 761 C CA . HIS A 1 102 ? 12.078 -8.933 -25.176 1.00 49.22 102 HIS A CA 1
ATOM 762 C C . HIS A 1 102 ? 13.412 -9.677 -25.039 1.00 49.22 102 HIS A C 1
ATOM 764 O O . HIS A 1 102 ? 14.126 -9.806 -26.019 1.00 49.22 102 HIS A O 1
ATOM 770 N N . ALA A 1 103 ? 13.722 -10.229 -23.863 1.00 50.53 103 ALA A N 1
ATOM 771 C CA . ALA A 1 103 ? 14.937 -11.021 -23.653 1.00 50.53 103 ALA A CA 1
A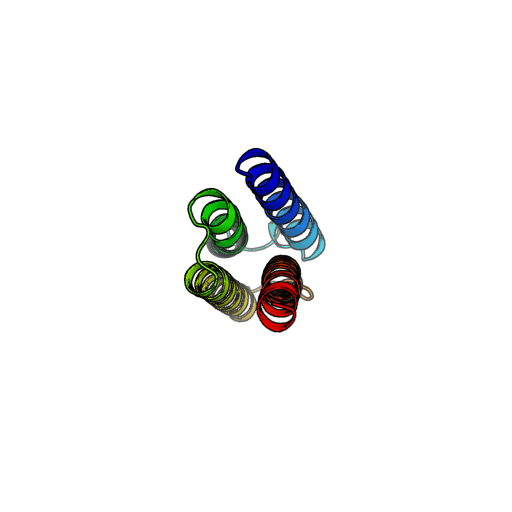TOM 772 C C . ALA A 1 103 ? 14.861 -12.458 -24.213 1.00 50.53 103 ALA A C 1
ATOM 774 O O . ALA A 1 103 ? 15.859 -13.164 -24.194 1.00 50.53 103 ALA A O 1
ATOM 775 N N . ALA A 1 104 ? 13.682 -12.910 -24.656 1.00 50.25 104 ALA A N 1
ATOM 776 C CA . ALA A 1 104 ? 13.464 -14.255 -25.197 1.00 50.25 104 ALA A CA 1
ATOM 777 C C . ALA A 1 104 ? 13.391 -14.288 -26.736 1.00 50.25 104 ALA A C 1
ATOM 779 O O . ALA A 1 104 ? 13.176 -15.353 -27.312 1.00 50.25 104 ALA A O 1
ATOM 780 N N . THR A 1 105 ? 13.505 -13.129 -27.390 1.00 51.41 105 THR A N 1
ATOM 781 C CA . THR A 1 105 ? 13.433 -12.975 -28.853 1.00 51.41 105 THR A CA 1
ATOM 782 C C . THR A 1 105 ? 14.764 -12.583 -29.501 1.00 51.41 105 THR A C 1
ATOM 784 O O . THR A 1 105 ? 14.790 -12.429 -30.719 1.00 51.41 105 THR A O 1
ATOM 787 N N . ASP A 1 106 ? 15.830 -12.463 -28.707 1.00 46.31 106 ASP A N 1
ATOM 788 C CA . ASP A 1 106 ? 17.220 -12.265 -29.143 1.00 46.31 106 ASP A CA 1
ATOM 789 C C . ASP A 1 106 ? 18.035 -13.538 -28.854 1.00 46.31 106 ASP A C 1
ATOM 791 O O . ASP A 1 106 ? 18.945 -13.856 -29.653 1.00 46.31 106 ASP A O 1
#

pLDDT: mean 76.58, std 11.97, range [46.31, 90.44]

Nearest PDB structures (foldseek):
  9cu8-assembly1_A  TM=5.343E-01  e=3.874E+00  synthetic construct

Secondary structure (DSSP, 8-state):
-HHHHHHHHHHHHHHHHHHHHHTTGGGS-HHHHHHHHHHHHHHHHHHHH---HHHHHHHHHHHHHHHHHHHHH-SS--TTTTHHHHHHHHHHHHHHHHHHHHTT--

Solvent-accessible surface area (backbone atoms only — not comparable to full-atom values): 5657 Å² total; per-residue (Å²): 115,70,74,60,26,53,53,51,20,48,50,41,41,53,52,25,50,52,46,39,55,74,25,46,40,85,79,40,56,71,71,40,40,48,33,48,50,47,30,31,46,46,38,24,50,42,49,61,77,47,89,51,63,71,59,50,54,48,30,32,52,52,17,43,50,34,37,48,51,32,50,74,70,39,94,52,83,48,90,52,56,68,57,52,37,46,59,58,46,51,54,54,50,54,56,50,63,55,56,59,54,60,71,74,76,117

Foldseek 3Di:
DLVVLLVVLVVLLVVLVVLCVVLVVVVWPPVLVVLSNQLSNQLSVQSNPDPDLVSNVVSLVSSQVSLVCSCVVTPDHRPRNNVSSVSSVVVSVVVVVVVVVVVVVD